Protein AF-A0A954K7H0-F1 (afdb_monomer_lite)

Structure (mmCIF, N/CA/C/O backbone):
data_AF-A0A954K7H0-F1
#
_entry.id   AF-A0A954K7H0-F1
#
loop_
_atom_site.group_PDB
_atom_site.id
_atom_site.type_symbol
_atom_site.label_atom_id
_atom_site.label_alt_id
_atom_site.label_comp_id
_atom_site.label_asym_id
_atom_site.label_entity_id
_atom_site.label_seq_id
_atom_site.pdbx_PDB_ins_code
_atom_site.Cartn_x
_atom_site.Cartn_y
_atom_site.Cartn_z
_atom_site.occupancy
_atom_site.B_iso_or_equiv
_atom_site.auth_seq_id
_atom_site.auth_comp_id
_atom_site.auth_asym_id
_atom_site.auth_atom_id
_atom_site.pdbx_PDB_model_num
ATOM 1 N N 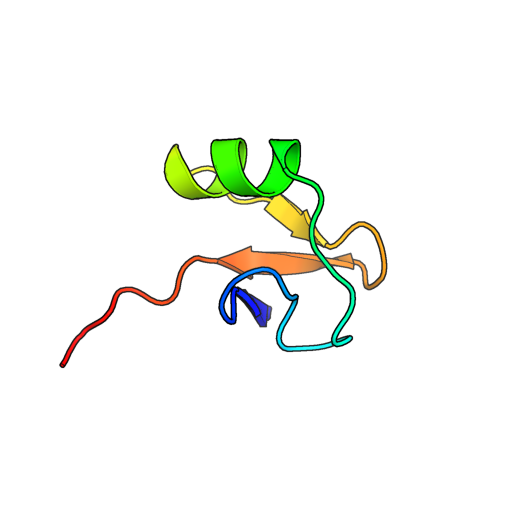. MET A 1 1 ? 3.162 -10.843 -1.255 1.00 85.50 1 MET A N 1
ATOM 2 C CA . MET A 1 1 ? 2.492 -9.970 -0.265 1.00 85.50 1 MET A CA 1
ATOM 3 C C . MET A 1 1 ? 3.443 -8.822 0.050 1.00 85.50 1 MET A C 1
ATOM 5 O O . MET A 1 1 ? 4.646 -9.018 -0.117 1.00 85.50 1 MET A O 1
ATOM 9 N N . ALA A 1 2 ? 2.945 -7.639 0.395 1.00 92.62 2 ALA A N 1
ATOM 10 C CA . ALA A 1 2 ? 3.761 -6.482 0.765 1.00 92.62 2 ALA A CA 1
ATOM 11 C C . ALA A 1 2 ? 2.970 -5.565 1.706 1.00 92.62 2 ALA A C 1
ATOM 13 O O . ALA A 1 2 ? 1.787 -5.343 1.470 1.00 92.62 2 ALA A O 1
ATOM 14 N N . PHE A 1 3 ? 3.612 -5.024 2.736 1.00 91.50 3 PHE A N 1
ATOM 15 C CA . PHE A 1 3 ? 2.984 -4.026 3.598 1.00 91.50 3 PHE A CA 1
ATOM 16 C C . PHE A 1 3 ? 3.040 -2.623 2.978 1.00 91.50 3 PHE A C 1
ATOM 18 O O . PHE A 1 3 ? 3.801 -2.337 2.043 1.00 91.50 3 PHE A O 1
ATOM 25 N N . VAL A 1 4 ? 2.199 -1.738 3.497 1.00 91.25 4 VAL A N 1
ATOM 26 C CA . VAL A 1 4 ? 2.104 -0.342 3.067 1.00 91.25 4 VAL A CA 1
ATOM 27 C C . VAL A 1 4 ? 2.978 0.517 3.983 1.00 91.25 4 VAL A C 1
ATOM 29 O O . VAL A 1 4 ? 2.607 0.816 5.113 1.00 91.25 4 VAL A O 1
ATOM 32 N N . ALA A 1 5 ? 4.153 0.914 3.492 1.00 90.75 5 ALA A N 1
ATOM 33 C CA . ALA A 1 5 ? 5.128 1.711 4.233 1.00 90.75 5 ALA A CA 1
ATOM 34 C C . ALA A 1 5 ? 4.846 3.204 4.033 1.00 90.75 5 ALA A C 1
ATOM 36 O O . ALA A 1 5 ? 5.254 3.808 3.032 1.00 90.75 5 ALA A O 1
ATOM 37 N N . GLY A 1 6 ? 4.083 3.818 4.940 1.00 87.75 6 GLY A N 1
ATOM 38 C CA . GLY A 1 6 ? 3.570 5.161 4.680 1.00 87.75 6 GLY A CA 1
ATOM 39 C C . GLY A 1 6 ? 2.830 5.136 3.341 1.00 87.75 6 GLY A C 1
ATOM 40 O O . GLY A 1 6 ? 2.003 4.259 3.143 1.00 87.75 6 GLY A O 1
ATOM 41 N N . LYS A 1 7 ? 3.096 6.051 2.402 1.00 90.12 7 LYS A N 1
ATOM 42 C CA . LYS A 1 7 ? 2.385 6.132 1.101 1.00 90.12 7 LYS A CA 1
ATOM 43 C C . LYS A 1 7 ? 2.918 5.187 0.014 1.00 90.12 7 LYS A C 1
ATOM 45 O O . LYS A 1 7 ? 2.520 5.327 -1.140 1.00 90.12 7 LYS A O 1
ATOM 50 N N . PHE A 1 8 ? 3.808 4.259 0.347 1.00 93.44 8 PHE A N 1
ATOM 51 C CA . PHE A 1 8 ? 4.541 3.465 -0.636 1.00 93.44 8 PHE A CA 1
ATOM 52 C C . PHE A 1 8 ? 4.291 1.969 -0.462 1.00 93.44 8 PHE A C 1
ATOM 54 O O . PHE A 1 8 ? 4.044 1.477 0.639 1.00 93.44 8 PHE A O 1
ATOM 61 N N . CYS A 1 9 ? 4.377 1.228 -1.564 1.00 93.81 9 CYS A N 1
ATOM 62 C CA . CYS A 1 9 ? 4.463 -0.226 -1.509 1.00 93.81 9 CYS A CA 1
ATOM 63 C C . CYS A 1 9 ? 5.862 -0.637 -1.035 1.00 93.81 9 CYS A C 1
ATOM 65 O O . CYS A 1 9 ? 6.840 -0.299 -1.702 1.00 93.81 9 CYS A O 1
ATOM 67 N N . SER A 1 10 ? 5.973 -1.427 0.037 1.00 94.88 10 SER A N 1
ATOM 68 C CA . SER A 1 10 ? 7.282 -1.859 0.555 1.00 94.88 10 SER A CA 1
ATOM 69 C C . SER A 1 10 ? 8.067 -2.780 -0.389 1.00 94.88 10 SER A C 1
ATOM 71 O O . SER A 1 10 ? 9.264 -2.978 -0.215 1.00 94.88 10 SER A O 1
ATOM 73 N N . ALA A 1 11 ? 7.415 -3.344 -1.410 1.00 94.81 11 ALA A N 1
ATOM 74 C CA . ALA A 1 11 ? 8.050 -4.260 -2.351 1.00 94.81 11 ALA A CA 1
ATOM 75 C C . ALA A 1 11 ? 8.661 -3.590 -3.583 1.00 94.81 11 ALA A C 1
ATOM 77 O O . ALA A 1 11 ? 9.705 -4.027 -4.054 1.00 94.81 11 ALA A O 1
ATOM 78 N N . CYS A 1 12 ? 7.981 -2.593 -4.152 1.00 95.12 12 CYS A N 1
ATOM 79 C CA . CYS A 1 12 ? 8.423 -1.926 -5.380 1.00 95.12 12 CYS A CA 1
ATOM 80 C C . CYS A 1 12 ? 8.741 -0.442 -5.181 1.00 95.12 12 CYS A C 1
ATOM 82 O O . CYS A 1 12 ? 9.139 0.213 -6.138 1.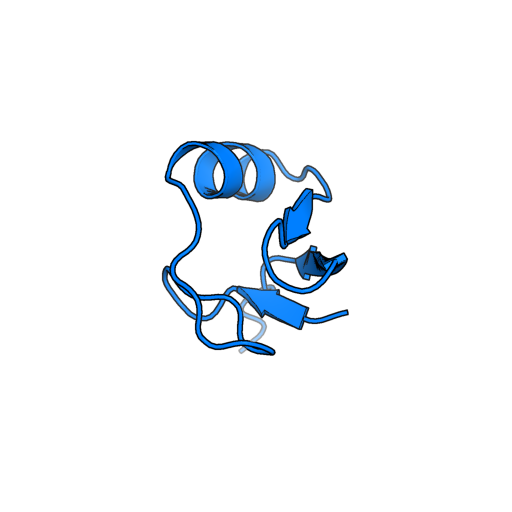00 95.12 12 CYS A O 1
ATOM 84 N N . ASN A 1 13 ? 8.554 0.091 -3.968 1.00 94.62 13 ASN A N 1
ATOM 85 C CA . ASN A 1 13 ? 8.769 1.494 -3.604 1.00 94.62 13 ASN A CA 1
ATOM 86 C C . ASN A 1 13 ? 7.990 2.512 -4.453 1.00 94.62 13 ASN A C 1
ATOM 88 O O . ASN A 1 13 ? 8.274 3.707 -4.422 1.00 94.62 13 ASN A O 1
ATOM 92 N N . VAL A 1 14 ? 6.966 2.064 -5.183 1.00 94.75 14 VAL A N 1
ATOM 93 C CA . VAL A 1 14 ? 6.072 2.956 -5.920 1.00 94.75 14 VAL A CA 1
ATOM 94 C C . VAL A 1 14 ? 5.057 3.568 -4.962 1.00 94.75 14 VAL A C 1
ATOM 96 O O . VAL A 1 14 ? 4.542 2.904 -4.054 1.00 94.75 14 VAL A O 1
ATOM 99 N N . MET A 1 15 ? 4.775 4.851 -5.176 1.00 94.12 15 MET A N 1
ATOM 100 C CA . MET A 1 15 ? 3.746 5.581 -4.451 1.00 94.12 15 MET A CA 1
ATOM 101 C C . MET A 1 15 ? 2.362 5.014 -4.776 1.00 94.12 15 MET A C 1
ATOM 103 O O . MET A 1 15 ? 1.996 4.855 -5.939 1.00 94.12 15 MET A O 1
ATOM 107 N N . LEU A 1 16 ? 1.589 4.714 -3.739 1.00 92.69 16 LEU A N 1
ATOM 108 C CA . LEU A 1 16 ? 0.221 4.239 -3.874 1.00 92.69 16 LEU A CA 1
ATOM 109 C C . LEU A 1 16 ? -0.716 5.406 -4.172 1.00 92.69 16 LEU A C 1
ATOM 111 O O . LEU A 1 16 ? -0.589 6.492 -3.603 1.00 92.69 16 LEU A O 1
ATOM 115 N N . GLU A 1 17 ? -1.699 5.157 -5.032 1.00 92.81 17 GLU A N 1
ATOM 116 C CA . GLU A 1 17 ? -2.749 6.129 -5.306 1.00 92.81 17 GLU A CA 1
ATOM 117 C C . GLU A 1 17 ? -3.570 6.426 -4.037 1.00 92.81 17 GLU A C 1
ATOM 119 O O . GLU A 1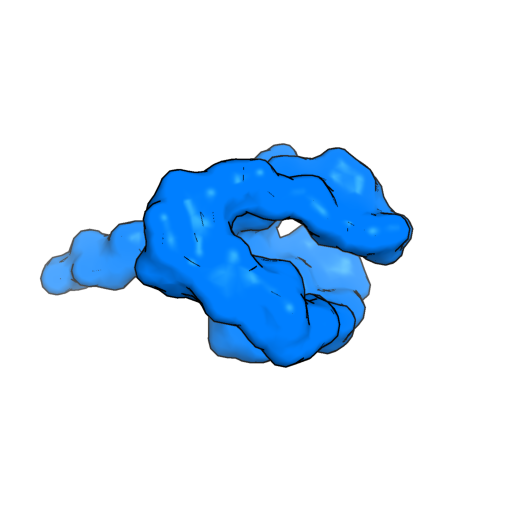 17 ? -3.815 5.526 -3.222 1.00 92.81 17 GLU A O 1
ATOM 124 N N . PRO A 1 18 ? -4.083 7.659 -3.879 1.00 90.75 18 PRO A N 1
ATOM 125 C CA . PRO A 1 18 ? -4.940 8.018 -2.750 1.00 90.75 18 PRO A CA 1
ATOM 126 C C . PRO A 1 18 ? -6.182 7.127 -2.621 1.00 90.75 18 PRO A C 1
ATOM 128 O O . PRO A 1 18 ? -6.639 6.874 -1.515 1.00 90.75 18 PRO A O 1
ATOM 131 N N . GLN A 1 19 ? -6.722 6.617 -3.730 1.00 90.88 19 GLN A N 1
ATOM 132 C CA . GLN A 1 19 ? -7.875 5.711 -3.708 1.00 90.88 19 GLN A CA 1
ATOM 133 C C . GLN A 1 19 ? -7.525 4.356 -3.078 1.00 90.88 19 GLN A C 1
ATOM 135 O O . GLN A 1 19 ? -8.23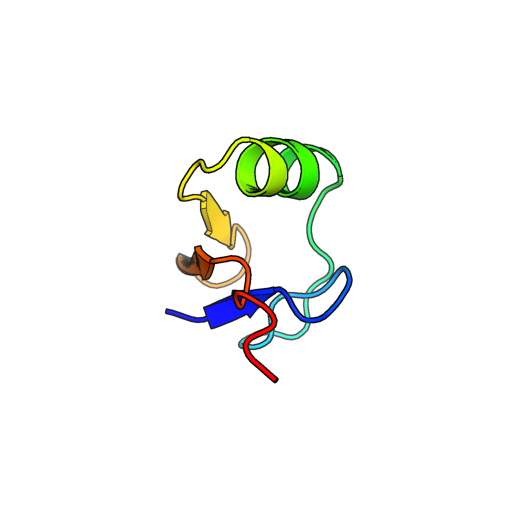6 3.893 -2.191 1.00 90.88 19 GLN A O 1
ATOM 140 N N . VAL A 1 20 ? -6.375 3.778 -3.447 1.00 89.94 20 VAL A N 1
ATOM 141 C CA . VAL A 1 20 ? -5.858 2.525 -2.865 1.00 89.94 20 VAL A CA 1
ATOM 142 C C . VAL A 1 20 ? -5.683 2.668 -1.353 1.00 89.94 20 VAL A C 1
ATOM 144 O O . VAL A 1 20 ? -6.018 1.766 -0.593 1.00 89.94 20 VAL A O 1
ATOM 147 N N . ARG A 1 21 ? -5.219 3.835 -0.897 1.00 87.88 21 ARG A N 1
ATOM 148 C CA . ARG A 1 21 ? -5.114 4.176 0.527 1.00 87.88 21 ARG A CA 1
ATOM 149 C C . ARG A 1 21 ? -6.462 4.104 1.248 1.00 87.88 21 ARG A C 1
ATOM 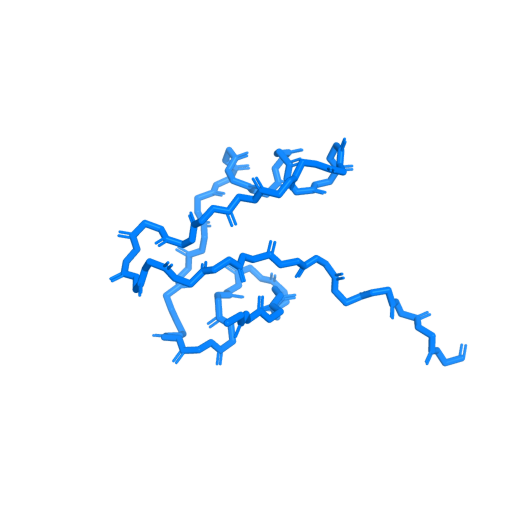151 O O . ARG A 1 21 ? -6.537 3.546 2.335 1.00 87.88 21 ARG A O 1
ATOM 158 N N . VAL A 1 22 ? -7.500 4.700 0.661 1.00 90.50 22 VAL A N 1
ATOM 159 C CA . VAL A 1 22 ? -8.853 4.730 1.237 1.00 90.50 22 VAL A CA 1
ATOM 160 C C . VAL A 1 22 ? -9.443 3.322 1.295 1.00 90.50 22 VAL A C 1
ATOM 162 O O . VAL A 1 22 ? -10.042 2.952 2.304 1.00 90.50 22 VAL A O 1
ATOM 165 N N . GLU A 1 23 ? -9.227 2.511 0.260 1.00 91.06 23 GLU A N 1
ATOM 166 C CA . GLU A 1 23 ? -9.641 1.105 0.248 1.00 91.06 23 GLU A CA 1
ATOM 167 C C . GLU A 1 23 ? -8.943 0.289 1.343 1.00 91.06 23 GLU A C 1
ATOM 169 O O . GLU A 1 23 ? -9.615 -0.409 2.103 1.00 91.06 23 GLU A O 1
ATOM 174 N N . LEU A 1 24 ? -7.622 0.437 1.480 1.00 88.75 24 LEU A N 1
ATOM 175 C CA . LEU A 1 24 ? -6.842 -0.224 2.531 1.00 88.75 24 LEU A CA 1
ATOM 176 C C . LEU A 1 24 ? -7.289 0.208 3.936 1.00 88.75 24 LEU A C 1
ATOM 178 O O . LEU A 1 24 ? -7.463 -0.638 4.806 1.00 88.75 24 LEU A O 1
ATOM 182 N N . ASN A 1 25 ? -7.547 1.505 4.148 1.00 87.94 25 ASN A N 1
ATOM 183 C CA . ASN A 1 25 ? -8.091 2.032 5.410 1.00 87.94 25 ASN A CA 1
ATOM 184 C C . ASN A 1 25 ? -9.495 1.488 5.726 1.00 87.94 25 ASN A C 1
ATOM 186 O O . ASN A 1 25 ? -9.895 1.454 6.884 1.00 87.94 25 ASN A O 1
ATOM 190 N N . SER A 1 26 ? -10.246 1.071 4.705 1.00 89.81 26 SER A N 1
ATOM 191 C CA . SER A 1 26 ? -11.571 0.458 4.859 1.00 89.81 26 SER A CA 1
ATOM 192 C C . SER A 1 26 ? -11.493 -1.051 5.143 1.00 89.81 26 SER A C 1
ATOM 194 O O . SER A 1 26 ? -12.520 -1.726 5.129 1.00 89.81 26 SER A O 1
ATOM 196 N N . GLY A 1 27 ? -10.287 -1.601 5.335 1.00 86.44 27 GLY A N 1
ATOM 197 C CA . GLY A 1 27 ? -10.057 -3.029 5.559 1.00 86.44 27 GLY A CA 1
ATOM 198 C C . GLY A 1 27 ? -10.148 -3.882 4.291 1.00 86.44 27 GLY A C 1
ATOM 199 O O . GLY A 1 27 ? -10.235 -5.107 4.381 1.00 86.44 27 GLY A O 1
ATOM 200 N N . ARG A 1 28 ? -10.145 -3.272 3.096 1.00 87.75 28 ARG A N 1
ATOM 201 C CA . ARG A 1 28 ? -10.118 -4.035 1.843 1.00 87.75 28 ARG A CA 1
ATOM 202 C C . ARG A 1 28 ? -8.700 -4.484 1.523 1.00 87.75 28 ARG A C 1
ATOM 204 O O . ARG A 1 28 ? -7.745 -3.722 1.636 1.00 87.75 28 ARG A O 1
ATOM 211 N N . LEU A 1 29 ? -8.590 -5.715 1.036 1.00 86.00 29 LEU A N 1
ATOM 212 C CA . LEU A 1 29 ? -7.364 -6.223 0.438 1.00 86.00 29 LEU A CA 1
ATOM 213 C C . LEU A 1 29 ? -7.236 -5.665 -0.980 1.00 86.00 29 LEU A C 1
ATOM 215 O O . LEU A 1 29 ? -8.097 -5.906 -1.825 1.00 86.00 29 LEU A O 1
ATOM 219 N N . VAL A 1 30 ? -6.156 -4.933 -1.240 1.00 91.94 30 VAL A N 1
ATOM 220 C CA . VAL A 1 30 ? -5.907 -4.289 -2.537 1.00 91.94 30 VAL A CA 1
ATOM 221 C C . VAL A 1 30 ? -4.610 -4.821 -3.125 1.00 91.94 30 VAL A C 1
ATOM 223 O O . VAL A 1 30 ? -3.647 -5.071 -2.406 1.00 91.94 30 VAL A O 1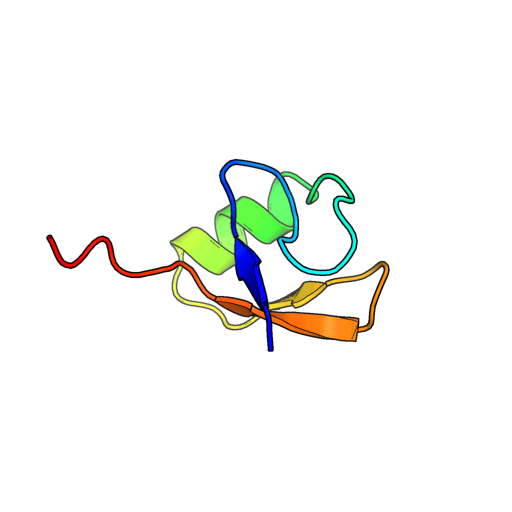
ATOM 226 N N . PHE A 1 31 ? -4.546 -4.981 -4.442 1.00 93.88 31 PHE A N 1
ATOM 227 C CA . PHE A 1 31 ? -3.300 -5.319 -5.126 1.00 93.88 31 PHE A CA 1
ATOM 228 C C . PHE A 1 31 ? -2.557 -4.056 -5.561 1.00 93.88 31 PHE A C 1
ATOM 230 O O . PHE A 1 31 ? -3.147 -3.104 -6.072 1.00 93.88 31 PHE A O 1
ATOM 237 N N . CYS A 1 32 ? -1.235 -4.051 -5.408 1.00 93.38 32 CYS A N 1
ATOM 238 C CA . CYS A 1 32 ? -0.398 -3.001 -5.968 1.00 93.38 32 CYS A CA 1
ATOM 239 C C . CYS A 1 32 ? -0.501 -3.013 -7.500 1.00 93.38 32 CYS A C 1
ATOM 241 O O . CYS A 1 32 ? -0.098 -3.989 -8.132 1.00 93.38 32 CYS A O 1
ATOM 243 N N . LYS A 1 33 ? -0.961 -1.913 -8.108 1.00 91.19 33 LYS A N 1
ATOM 244 C CA . LYS A 1 33 ? -1.084 -1.786 -9.573 1.00 91.19 33 LYS A CA 1
ATOM 245 C C . LYS A 1 33 ? 0.253 -1.901 -10.320 1.00 91.19 33 LYS A C 1
ATOM 247 O O . LYS A 1 33 ? 0.261 -2.278 -11.482 1.00 91.19 33 LYS A O 1
ATOM 252 N N . SER A 1 34 ? 1.375 -1.599 -9.664 1.00 93.38 34 SER A N 1
ATOM 253 C CA . SER A 1 34 ? 2.704 -1.618 -10.294 1.00 93.38 34 SER A CA 1
ATOM 254 C C . SER A 1 34 ? 3.403 -2.975 -10.231 1.00 93.38 34 SER A C 1
ATOM 256 O O . SER A 1 34 ? 4.131 -3.318 -11.152 1.00 93.38 34 SER A O 1
ATOM 258 N N . CYS A 1 35 ? 3.231 -3.740 -9.146 1.00 94.69 35 CYS A N 1
ATOM 259 C CA . CYS A 1 35 ? 3.950 -5.010 -8.950 1.00 94.69 35 CYS A CA 1
ATOM 260 C C . CYS A 1 35 ? 3.047 -6.233 -8.743 1.00 94.69 35 CYS A C 1
ATOM 262 O O . CYS A 1 35 ? 3.552 -7.342 -8.590 1.00 94.69 35 CYS A O 1
ATOM 264 N N . GLY A 1 36 ? 1.726 -6.047 -8.678 1.00 93.88 36 GLY A N 1
ATOM 265 C CA . GLY A 1 36 ? 0.751 -7.127 -8.511 1.00 93.88 36 GLY A CA 1
ATOM 266 C C . GLY A 1 36 ? 0.751 -7.795 -7.133 1.00 93.88 36 GLY A C 1
ATOM 267 O O . GLY A 1 36 ? 0.051 -8.783 -6.936 1.00 93.88 36 GLY A O 1
ATOM 268 N N . ARG A 1 37 ? 1.519 -7.300 -6.151 1.00 93.81 37 ARG A N 1
ATOM 269 C CA . ARG A 1 37 ? 1.520 -7.873 -4.796 1.00 93.81 37 ARG A CA 1
ATOM 270 C C . ARG A 1 37 ? 0.297 -7.418 -4.006 1.00 93.81 37 ARG A C 1
ATOM 272 O O . ARG A 1 37 ? -0.060 -6.246 -4.039 1.00 93.81 37 ARG A O 1
ATOM 279 N N . LEU A 1 38 ? -0.283 -8.349 -3.250 1.00 93.88 38 LEU A N 1
ATOM 280 C CA . LEU A 1 38 ? -1.314 -8.061 -2.255 1.00 93.88 38 LEU A CA 1
ATOM 281 C C . LEU A 1 38 ? -0.757 -7.105 -1.192 1.00 93.88 38 LEU A C 1
ATOM 283 O O . LEU A 1 38 ? 0.265 -7.428 -0.572 1.00 93.88 38 LEU A O 1
ATOM 287 N N . LEU A 1 39 ? -1.415 -5.961 -1.027 1.00 92.75 39 LEU A N 1
ATOM 288 C CA . LEU A 1 39 ? -1.116 -4.937 -0.038 1.00 92.75 39 LEU A CA 1
ATOM 289 C C . LEU A 1 39 ? -1.950 -5.160 1.217 1.00 92.75 39 LEU A C 1
ATOM 291 O O . LEU A 1 39 ? -3.148 -5.428 1.135 1.00 92.75 39 LEU A O 1
ATOM 295 N N . TYR A 1 40 ? -1.303 -5.002 2.364 1.00 89.69 40 TYR A N 1
ATOM 296 C CA . TYR A 1 40 ? -1.943 -4.985 3.672 1.00 89.69 40 TYR A CA 1
ATOM 297 C C . TYR A 1 40 ? -1.397 -3.813 4.493 1.00 89.69 40 TYR A C 1
ATOM 299 O O . TYR A 1 40 ? -0.271 -3.352 4.274 1.00 89.69 40 TYR A O 1
ATOM 307 N N . MET A 1 41 ? -2.219 -3.302 5.405 1.00 86.69 41 MET A N 1
ATOM 308 C CA . MET A 1 41 ? -1.747 -2.414 6.464 1.00 86.69 41 MET A CA 1
ATOM 309 C C . MET A 1 41 ? -1.002 -3.290 7.467 1.00 86.69 41 MET A C 1
ATOM 311 O O . MET A 1 41 ? -1.538 -4.312 7.884 1.00 86.69 41 MET A O 1
ATOM 315 N N . GLU A 1 42 ? 0.236 -2.939 7.804 1.00 80.50 42 GLU A N 1
ATOM 316 C CA . GLU A 1 42 ? 0.879 -3.544 8.967 1.00 80.50 42 GLU A CA 1
ATOM 317 C C . GLU A 1 42 ? 0.105 -3.029 10.180 1.00 80.50 42 GLU A C 1
ATOM 319 O O . GLU A 1 42 ? 0.101 -1.824 10.441 1.00 80.50 42 GLU A O 1
ATOM 324 N N . ASP A 1 43 ? -0.647 -3.913 10.841 1.00 63.00 43 ASP A N 1
ATOM 325 C CA . ASP A 1 43 ? -1.159 -3.620 12.171 1.00 63.00 43 ASP A CA 1
ATOM 326 C C . ASP A 1 43 ? 0.060 -3.227 12.998 1.00 63.00 43 ASP A C 1
ATOM 328 O O . ASP A 1 43 ? 1.005 -4.006 13.122 1.00 63.00 43 ASP A O 1
ATOM 332 N N . ALA A 1 44 ? 0.082 -1.984 13.475 1.00 54.41 44 ALA A N 1
ATOM 333 C CA . ALA A 1 44 ? 1.120 -1.494 14.362 1.00 54.41 44 ALA A CA 1
ATOM 334 C C . ALA A 1 44 ? 0.991 -2.240 15.698 1.00 54.41 44 ALA A C 1
ATOM 336 O O . ALA A 1 44 ? 0.425 -1.725 16.657 1.00 54.41 44 ALA A O 1
ATOM 337 N N . SER A 1 45 ? 1.428 -3.495 15.734 1.00 47.06 45 SER A N 1
ATOM 338 C CA . SER A 1 45 ? 1.660 -4.246 16.955 1.00 47.06 45 SER A CA 1
ATOM 339 C C . SER A 1 45 ? 3.084 -3.949 17.414 1.00 47.06 45 SER A C 1
ATOM 341 O O . SER A 1 45 ? 4.008 -4.701 17.101 1.00 47.06 45 SER A O 1
ATOM 343 N N . GLU A 1 46 ? 3.227 -2.828 18.121 1.00 41.94 46 GLU A N 1
ATOM 344 C CA . GLU A 1 46 ? 4.196 -2.654 19.211 1.00 41.94 46 GLU A CA 1
ATOM 345 C C . GLU A 1 46 ? 3.427 -2.534 20.532 1.00 41.94 46 GLU A C 1
ATOM 347 O O . GLU A 1 46 ? 2.431 -1.773 20.567 1.00 41.94 46 GLU A O 1
#

Sequence (46 aa):
MAFVAGKFCSACNVMLEPQVRVELNSGRLVFCKSCGRLLYMEDASE

Radius of gyration: 9.52 Å; chains: 1; bounding box: 20×18×30 Å

Secondary structure (DSSP, 8-state):
-EEEETTEETTT-PBPPHHHHHHHHTT--EE-TTT-PEEE------

Foldseek 3Di:
DFECDPQATPPPRDGHDPVVVVCQVVVHFDADPPPRDTYHHPPPPD

pLDDT: mean 87.7, std 11.78, range [41.94, 95.12]